Protein AF-A0A821EVN6-F1 (afdb_monomer)

pLDDT: mean 70.17, std 16.46, range [32.53, 89.88]

Secondary structure (DSSP, 8-state):
-PPPPPPPPPPPPEEE-TTT--EEEHHHHHHHHHH-TT--TT--S--SS---------

Sequence (58 aa):
RPPPPPPPPPPPPLIRCIHCNNEFPQDQVDDHEKSCPKMPRSCIDRFFSFFGFSSKKK

Radius of gyration: 17.58 Å; Cα contacts (8 Å, |Δi|>4): 34; chains: 1; bounding box: 38×22×52 Å

Organism: NCBI:txid392032

Foldseek 3Di:
DDDDDDDDDDDADWDAALQPRDTDGPVCNVVCNVVPPRDDPPDPDDDPPDPDPDDDDD

Nearest PDB structures (foldseek):
  5vf0-assembly1_B  TM=8.991E-01  e=2.332E+00  Homo sapiens
  2lo3-assembly1_A  TM=7.060E-01  e=4.138E+00  Saccharomyces cerevisiae S288C

Mean predicted aligned error: 12.81 Å

InterPro domains:
  IPR013083 Zinc finger, RING/FYVE/PHD-type [G3DSA:3.30.40.10] (11-47)

Solvent-accessible surface area (backbone atoms only — not comparable to full-atom values): 4199 Å² total; per-residue (Å²): 130,83,79,80,81,81,80,79,80,80,80,79,70,66,41,64,41,83,54,73,71,47,76,28,47,66,82,50,38,63,57,41,64,77,65,40,90,54,54,59,99,83,60,95,73,85,72,91,79,65,91,73,87,84,83,90,82,132

Structure (mmCIF, N/CA/C/O backbone):
data_AF-A0A821EVN6-F1
#
_entry.id   AF-A0A821EVN6-F1
#
loop_
_atom_site.group_PDB
_atom_site.id
_atom_site.type_symbol
_atom_site.label_atom_id
_atom_site.label_alt_id
_atom_site.label_comp_id
_atom_site.label_asym_id
_atom_site.label_entity_id
_atom_site.label_seq_id
_atom_site.pdbx_PDB_ins_code
_atom_site.Cartn_x
_atom_site.Cartn_y
_atom_site.Cartn_z
_atom_site.occupancy
_atom_site.B_iso_or_equiv
_atom_site.auth_seq_id
_atom_site.auth_comp_id
_atom_site.auth_asym_id
_atom_site.auth_atom_id
_atom_site.pdbx_PDB_model_num
ATOM 1 N N . ARG A 1 1 ? -20.005 1.016 35.482 1.00 84.75 1 ARG A N 1
ATOM 2 C CA . ARG A 1 1 ? -20.062 0.776 34.017 1.00 84.75 1 ARG A CA 1
ATOM 3 C C . ARG A 1 1 ? -18.626 0.580 33.551 1.00 84.75 1 ARG A C 1
ATOM 5 O O . ARG A 1 1 ? -17.801 1.360 34.016 1.00 84.75 1 ARG A O 1
ATOM 12 N N . PRO A 1 2 ? -18.307 -0.444 32.746 1.00 88.88 2 PRO A N 1
ATOM 13 C CA . PRO A 1 2 ? -16.969 -0.564 32.175 1.00 88.88 2 PRO A CA 1
ATOM 14 C C . PRO A 1 2 ? -16.664 0.657 31.288 1.00 88.88 2 PRO A C 1
ATOM 16 O O . PRO A 1 2 ? -17.605 1.237 30.732 1.00 88.88 2 PRO A O 1
ATOM 19 N N . PRO A 1 3 ? -15.393 1.081 31.191 1.00 89.56 3 PRO A N 1
ATOM 20 C CA . PRO A 1 3 ? -15.003 2.146 30.278 1.00 89.56 3 PRO A CA 1
ATOM 21 C C . PRO A 1 3 ? -15.261 1.722 28.823 1.00 89.56 3 PRO A C 1
ATOM 23 O O . PRO A 1 3 ? -15.222 0.524 28.521 1.00 89.56 3 PRO A O 1
ATOM 26 N N . PRO A 1 4 ? -15.540 2.676 27.916 1.00 89.88 4 PRO A N 1
ATOM 27 C CA . PRO A 1 4 ? -15.616 2.372 26.495 1.00 89.88 4 PRO A CA 1
ATOM 28 C C . PRO A 1 4 ? -14.262 1.833 25.999 1.00 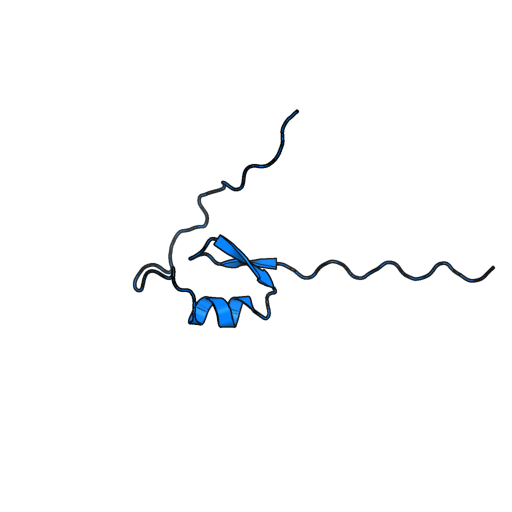89.88 4 PRO A C 1
ATOM 30 O O . PRO A 1 4 ? -13.218 2.231 26.527 1.00 89.88 4 PRO A O 1
ATOM 33 N N . PRO A 1 5 ? -14.257 0.927 25.005 1.00 89.50 5 PRO A N 1
ATOM 34 C CA . PRO A 1 5 ? -13.019 0.454 24.402 1.00 89.50 5 PRO A CA 1
ATOM 35 C C . PRO A 1 5 ? -12.241 1.621 23.768 1.00 89.50 5 PRO A C 1
ATOM 37 O O . PRO A 1 5 ? -12.853 2.613 23.353 1.00 89.50 5 PRO A O 1
ATOM 40 N N . PRO A 1 6 ? -10.902 1.522 23.686 1.00 88.75 6 PRO A N 1
ATOM 41 C CA . PRO A 1 6 ? -10.093 2.532 23.019 1.00 88.75 6 PRO A CA 1
ATOM 42 C C . PRO A 1 6 ? -10.458 2.635 21.526 1.00 88.75 6 PRO A C 1
ATOM 44 O O . PRO A 1 6 ? -10.894 1.646 20.928 1.00 88.75 6 PRO A O 1
ATOM 47 N N . PRO A 1 7 ? -10.285 3.818 20.911 1.00 87.31 7 PRO A N 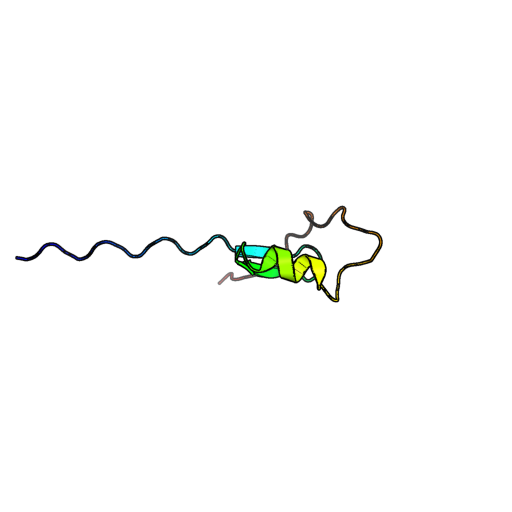1
ATOM 48 C CA . PRO A 1 7 ? -10.507 3.994 19.480 1.00 87.31 7 PRO A CA 1
ATOM 49 C C . PRO A 1 7 ? -9.529 3.136 18.652 1.00 87.31 7 PRO A C 1
ATOM 51 O O . PRO A 1 7 ? -8.423 2.846 19.118 1.00 87.31 7 PRO A O 1
ATOM 54 N N . PRO A 1 8 ? -9.913 2.730 17.426 1.00 84.25 8 PRO A N 1
ATOM 55 C CA . PRO A 1 8 ? -9.030 1.984 16.535 1.00 84.25 8 PRO A CA 1
ATOM 56 C C . PRO A 1 8 ? -7.800 2.819 16.135 1.00 84.25 8 PRO A C 1
ATOM 58 O O . PRO A 1 8 ? -7.881 4.052 16.102 1.00 84.25 8 PRO A O 1
ATOM 61 N N . PRO A 1 9 ? -6.664 2.172 15.814 1.00 81.94 9 PRO A N 1
ATOM 62 C CA . PRO A 1 9 ? -5.481 2.871 15.331 1.00 81.94 9 PRO A CA 1
ATOM 63 C C . PRO A 1 9 ? -5.768 3.579 13.995 1.00 81.94 9 PRO A C 1
ATOM 65 O O . PRO A 1 9 ? -6.620 3.121 13.225 1.00 81.94 9 PRO A O 1
ATOM 68 N N . PRO A 1 10 ? -5.067 4.689 13.699 1.00 77.25 10 PRO A N 1
ATOM 69 C CA . PRO A 1 10 ? -5.181 5.346 12.405 1.00 77.25 10 PRO A CA 1
ATOM 70 C C . PRO A 1 10 ? -4.777 4.386 11.272 1.00 77.25 10 PRO A C 1
ATOM 72 O O . PRO A 1 10 ? 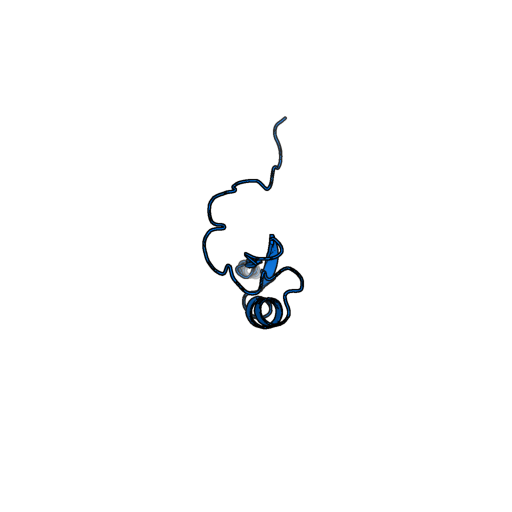-3.924 3.516 11.481 1.00 77.25 10 PRO A O 1
ATOM 75 N N . PRO A 1 11 ? -5.370 4.531 10.071 1.00 72.94 11 PRO A N 1
ATOM 76 C CA . PRO A 1 11 ? -4.965 3.739 8.919 1.00 72.94 11 PRO A CA 1
ATOM 77 C C . PRO A 1 11 ? -3.480 3.982 8.601 1.00 72.94 11 PRO A C 1
ATOM 79 O O . PRO A 1 11 ? -2.989 5.101 8.792 1.00 72.94 11 PRO A O 1
ATOM 82 N N . PRO A 1 12 ? -2.757 2.958 8.116 1.00 72.38 12 PRO A N 1
ATOM 83 C CA . PRO A 1 12 ? -1.360 3.114 7.742 1.00 72.38 12 PRO A CA 1
ATOM 84 C C . PRO A 1 12 ? -1.220 4.113 6.582 1.00 72.38 12 PRO A C 1
ATOM 86 O O . PRO A 1 12 ? -2.113 4.189 5.730 1.00 72.38 12 PRO A O 1
ATOM 89 N N . PRO A 1 13 ? -0.109 4.868 6.513 1.00 76.12 13 PRO A N 1
ATOM 90 C CA . PRO A 1 13 ? 0.152 5.744 5.381 1.00 76.12 13 PRO A CA 1
ATOM 91 C C . PRO A 1 13 ? 0.285 4.907 4.103 1.00 76.12 13 PRO A C 1
ATOM 93 O O . PRO A 1 13 ? 1.118 4.001 4.014 1.00 76.12 13 PRO A O 1
ATOM 96 N N . LEU A 1 14 ? -0.556 5.213 3.117 1.00 81.75 14 LEU A N 1
ATOM 97 C CA . LEU A 1 14 ? -0.473 4.642 1.778 1.00 81.75 14 LEU A CA 1
ATOM 98 C C . LEU A 1 14 ? 0.397 5.551 0.912 1.00 81.75 14 LEU A C 1
ATOM 100 O O . LEU A 1 14 ? 0.193 6.764 0.861 1.00 81.75 14 LEU A O 1
ATOM 104 N N . ILE A 1 15 ? 1.371 4.953 0.236 1.00 83.56 15 ILE A N 1
ATOM 105 C CA . ILE A 1 15 ? 2.294 5.627 -0.668 1.00 83.56 15 ILE A CA 1
ATOM 106 C C . ILE A 1 15 ? 1.896 5.268 -2.093 1.00 83.56 15 ILE A C 1
ATOM 108 O O . ILE A 1 15 ? 1.669 4.108 -2.437 1.00 83.56 15 ILE A O 1
ATOM 112 N N . ARG A 1 16 ? 1.792 6.285 -2.942 1.00 81.62 16 ARG A N 1
ATOM 113 C CA . ARG A 1 16 ? 1.475 6.107 -4.353 1.00 81.62 16 ARG A CA 1
ATOM 114 C C . ARG A 1 16 ? 2.759 5.899 -5.148 1.00 81.62 16 ARG A C 1
ATOM 116 O O . ARG A 1 16 ? 3.632 6.762 -5.123 1.00 81.62 16 ARG A O 1
ATOM 123 N N . CYS A 1 17 ? 2.843 4.808 -5.903 1.00 81.88 17 CYS A N 1
ATOM 124 C CA . CYS A 1 17 ? 3.956 4.592 -6.821 1.00 81.88 17 CYS A CA 1
ATOM 125 C C . CYS A 1 17 ? 3.943 5.644 -7.937 1.00 81.88 17 CYS A C 1
ATOM 127 O O . CYS A 1 17 ? 2.934 5.820 -8.622 1.00 81.88 17 CYS A O 1
ATOM 129 N N . ILE A 1 18 ? 5.084 6.288 -8.176 1.00 75.25 18 ILE A N 1
ATOM 130 C CA . ILE A 1 18 ? 5.247 7.305 -9.224 1.00 75.25 18 ILE A CA 1
ATOM 131 C C . ILE A 1 18 ? 5.177 6.734 -10.651 1.00 75.25 18 ILE A C 1
ATOM 133 O O . ILE A 1 18 ? 4.932 7.474 -11.599 1.00 75.25 18 ILE A O 1
ATOM 137 N N . HIS A 1 19 ? 5.373 5.423 -10.816 1.00 76.69 19 HIS A N 1
ATOM 138 C CA . HIS A 1 19 ? 5.455 4.771 -12.125 1.00 76.69 19 HIS A CA 1
ATOM 139 C C . HIS A 1 19 ? 4.114 4.204 -12.602 1.00 76.69 19 HIS A C 1
ATOM 141 O O . HIS A 1 19 ? 3.782 4.310 -13.782 1.00 76.69 19 HIS A O 1
ATOM 147 N N . CYS A 1 20 ? 3.318 3.612 -11.705 1.00 80.31 20 CYS A N 1
ATOM 148 C CA . CYS A 1 20 ? 2.012 3.041 -12.054 1.00 80.31 20 CYS A CA 1
ATOM 149 C C . CYS A 1 20 ? 0.820 3.734 -11.377 1.00 80.31 20 CYS A C 1
ATOM 151 O O . CYS A 1 20 ? -0.317 3.350 -11.641 1.00 80.31 20 CYS A O 1
ATOM 153 N N . ASN A 1 21 ? 1.065 4.732 -10.520 1.00 76.88 21 ASN A N 1
ATOM 154 C CA . ASN A 1 21 ? 0.050 5.518 -9.814 1.00 76.88 21 ASN A CA 1
ATOM 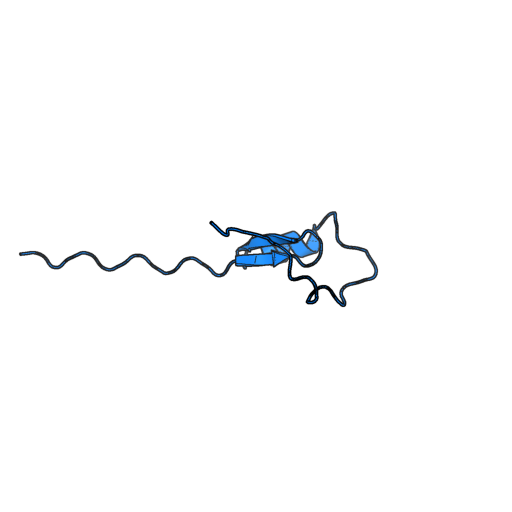155 C C . ASN A 1 21 ? -0.899 4.677 -8.926 1.00 76.88 21 ASN A C 1
ATOM 157 O O . ASN A 1 21 ? -1.999 5.125 -8.604 1.00 76.88 21 ASN A O 1
ATOM 161 N N . ASN A 1 22 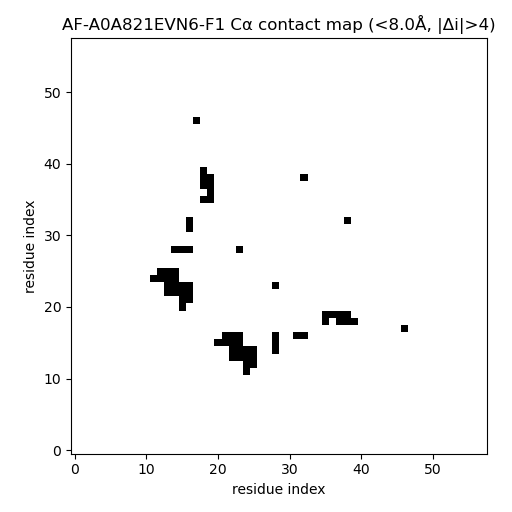? -0.473 3.477 -8.516 1.00 78.56 22 ASN A N 1
ATOM 162 C CA . ASN A 1 22 ? -1.202 2.642 -7.556 1.00 78.56 22 ASN A CA 1
ATOM 163 C C . ASN A 1 22 ? -0.751 2.948 -6.127 1.00 78.56 22 ASN A C 1
ATOM 165 O O . ASN A 1 22 ? 0.391 3.348 -5.899 1.00 78.56 22 ASN A O 1
ATOM 169 N N . GLU A 1 23 ? -1.663 2.759 -5.180 1.00 81.06 23 GLU A N 1
ATOM 170 C CA . GLU A 1 23 ? -1.454 3.020 -3.758 1.00 81.06 23 GLU A CA 1
ATOM 171 C C . GLU A 1 23 ? -1.073 1.723 -3.049 1.00 81.06 23 GLU A C 1
ATOM 173 O O . GLU A 1 23 ? -1.806 0.736 -3.099 1.00 81.06 23 GLU A O 1
ATOM 178 N N . PHE A 1 24 ? 0.079 1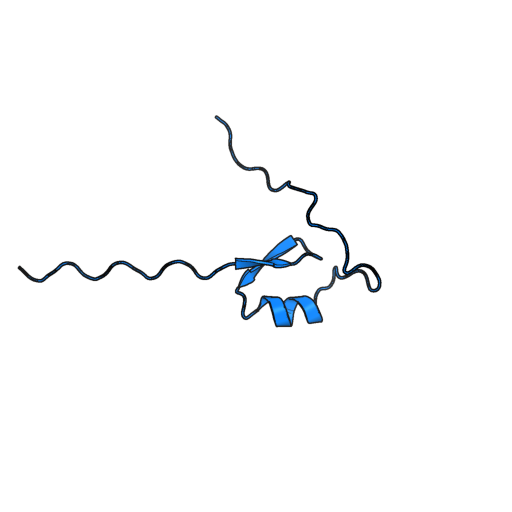.736 -2.390 1.00 82.88 24 PHE A N 1
ATOM 179 C CA . PHE A 1 24 ? 0.617 0.598 -1.660 1.00 82.88 24 PHE A CA 1
ATOM 180 C C . PHE A 1 24 ? 0.976 1.019 -0.236 1.00 82.88 24 PHE A C 1
ATOM 182 O O . PHE A 1 24 ? 1.330 2.176 0.000 1.00 82.88 24 PHE A O 1
ATOM 189 N N . PRO A 1 25 ? 0.897 0.111 0.745 1.00 82.38 25 PRO A N 1
ATOM 190 C CA . PRO A 1 25 ? 1.456 0.379 2.061 1.00 82.38 25 PRO A CA 1
ATOM 191 C C . PRO A 1 25 ? 2.974 0.556 1.959 1.00 82.38 25 PRO A C 1
ATOM 193 O O . PRO A 1 25 ? 3.615 -0.029 1.087 1.00 82.38 25 PRO A O 1
ATOM 196 N N . GLN A 1 26 ? 3.551 1.335 2.874 1.00 81.31 26 GLN A N 1
ATOM 197 C CA . GLN A 1 26 ? 4.990 1.630 2.900 1.00 81.31 26 GLN A CA 1
ATOM 198 C C . GLN A 1 26 ? 5.887 0.378 2.857 1.00 81.31 26 GLN A C 1
ATOM 200 O O . GLN A 1 26 ? 6.967 0.423 2.287 1.00 81.31 26 GLN A O 1
ATOM 205 N N . ASP A 1 27 ? 5.433 -0.741 3.415 1.00 83.62 27 ASP A N 1
ATOM 206 C CA . ASP A 1 27 ? 6.161 -2.015 3.392 1.00 83.62 27 ASP A CA 1
ATOM 207 C C . ASP A 1 27 ? 6.207 -2.656 1.990 1.00 83.62 27 ASP A C 1
ATOM 209 O O . ASP A 1 27 ? 7.202 -3.248 1.588 1.00 83.62 27 ASP A O 1
ATOM 213 N N . GLN A 1 28 ? 5.138 -2.484 1.208 1.00 83.19 28 GLN A N 1
ATOM 214 C CA . GLN A 1 28 ? 4.983 -3.087 -0.120 1.00 83.19 28 GLN A CA 1
ATOM 215 C C . GLN A 1 28 ? 5.410 -2.148 -1.245 1.00 83.19 28 GLN A C 1
ATOM 217 O O . GLN A 1 28 ? 5.653 -2.609 -2.357 1.00 83.19 28 GLN A O 1
ATOM 222 N N . VAL A 1 29 ? 5.484 -0.835 -0.993 1.00 82.50 29 VAL A N 1
ATOM 223 C CA . VAL A 1 29 ? 5.911 0.121 -2.020 1.00 82.50 29 VAL A CA 1
ATOM 224 C C . VAL A 1 29 ? 7.360 -0.134 -2.436 1.00 82.50 29 VAL A C 1
ATOM 226 O O . VAL A 1 29 ? 7.649 -0.053 -3.619 1.00 82.50 29 VAL A O 1
ATOM 229 N N . ASP A 1 30 ? 8.232 -0.535 -1.505 1.00 82.81 30 ASP A N 1
ATOM 230 C CA . ASP A 1 30 ? 9.650 -0.808 -1.779 1.00 82.81 30 ASP A CA 1
ATOM 231 C C . ASP A 1 30 ? 9.841 -2.036 -2.691 1.00 82.81 30 ASP A C 1
ATOM 233 O O . ASP A 1 30 ? 10.627 -2.008 -3.640 1.00 82.81 30 ASP A O 1
ATOM 237 N N . ASP A 1 31 ? 9.075 -3.107 -2.455 1.00 84.31 31 ASP A N 1
ATOM 238 C CA . ASP A 1 31 ? 9.047 -4.282 -3.338 1.00 84.31 31 ASP A CA 1
ATOM 239 C C . ASP A 1 31 ? 8.406 -3.951 -4.692 1.00 84.31 31 ASP A C 1
ATOM 241 O O . ASP A 1 31 ? 8.933 -4.279 -5.762 1.00 84.31 31 ASP A O 1
ATOM 245 N N . HIS A 1 32 ? 7.301 -3.206 -4.650 1.00 85.94 32 HIS A N 1
ATOM 246 C CA . HIS A 1 32 ? 6.604 -2.756 -5.838 1.00 85.94 32 HIS A CA 1
ATOM 247 C C . HIS A 1 32 ? 7.493 -1.888 -6.733 1.00 85.94 32 HIS A C 1
ATOM 249 O O . HIS A 1 32 ? 7.481 -2.085 -7.944 1.00 85.94 32 HIS A O 1
ATOM 255 N N . GLU A 1 33 ? 8.270 -0.953 -6.183 1.00 77.12 33 GLU A N 1
ATOM 256 C CA . GLU A 1 33 ? 9.163 -0.083 -6.953 1.00 77.12 33 GLU A CA 1
ATOM 257 C C . GLU A 1 33 ? 10.230 -0.886 -7.706 1.00 77.12 33 GLU A C 1
ATOM 259 O O . GLU A 1 33 ? 10.491 -0.604 -8.876 1.00 77.12 33 GLU A O 1
ATOM 264 N N . LYS A 1 34 ? 10.767 -1.954 -7.102 1.00 79.88 34 LYS A N 1
ATOM 265 C CA . LYS A 1 34 ? 11.743 -2.853 -7.748 1.00 79.88 34 LYS A CA 1
ATOM 266 C C . LYS A 1 34 ? 11.143 -3.644 -8.910 1.00 79.88 34 LYS A C 1
ATOM 268 O O . LYS A 1 34 ? 11.831 -3.917 -9.892 1.00 79.88 34 LYS A O 1
ATOM 273 N N . SER A 1 35 ? 9.873 -4.023 -8.786 1.00 79.56 35 SER A N 1
ATOM 274 C CA . SER A 1 35 ? 9.154 -4.881 -9.734 1.00 79.56 35 SER A CA 1
ATOM 275 C C . SER A 1 35 ? 8.198 -4.101 -10.651 1.00 79.56 35 SER A C 1
ATOM 277 O O . SER A 1 35 ? 7.472 -4.691 -11.453 1.00 79.56 35 SER A O 1
ATOM 279 N N . CYS A 1 36 ? 8.161 -2.766 -10.559 1.00 82.56 36 CYS A N 1
ATOM 280 C CA . CYS A 1 36 ? 7.091 -1.991 -11.173 1.00 82.56 36 CYS A CA 1
ATOM 281 C C . CYS A 1 36 ? 7.125 -2.127 -12.709 1.00 82.56 36 CYS A C 1
ATOM 283 O O . CYS A 1 36 ? 8.037 -1.607 -13.360 1.00 82.56 36 CYS A O 1
ATOM 285 N N . PRO A 1 37 ? 6.101 -2.740 -13.337 1.00 72.31 37 PRO A N 1
ATOM 286 C CA . PRO A 1 37 ? 6.110 -3.032 -14.774 1.00 72.31 37 PRO A CA 1
ATOM 287 C C . PRO A 1 37 ? 6.005 -1.768 -15.637 1.00 72.31 37 PRO A C 1
ATOM 289 O O . PRO A 1 37 ? 6.226 -1.811 -16.845 1.00 72.31 37 PRO A O 1
ATOM 292 N N . LYS A 1 38 ? 5.627 -0.640 -15.022 1.00 65.50 38 LYS A N 1
ATOM 293 C CA . LYS A 1 38 ? 5.473 0.670 -15.661 1.00 65.50 38 LYS A CA 1
ATOM 294 C C . LYS A 1 38 ? 6.661 1.595 -15.409 1.00 65.50 38 LYS A C 1
ATOM 296 O O . LYS A 1 38 ? 6.616 2.730 -15.870 1.00 65.50 38 LYS A O 1
ATOM 301 N N . MET A 1 39 ? 7.698 1.141 -14.697 1.00 63.34 39 MET A N 1
ATOM 302 C CA . MET A 1 39 ? 8.907 1.928 -14.473 1.00 63.34 39 MET A CA 1
ATOM 303 C C . MET A 1 39 ? 9.602 2.186 -15.818 1.00 63.34 39 MET A C 1
ATOM 305 O O . MET A 1 39 ? 10.117 1.245 -16.432 1.00 63.34 39 MET A O 1
ATOM 309 N N . PRO A 1 40 ? 9.638 3.437 -16.322 1.00 56.81 40 PRO A N 1
ATOM 310 C CA . PRO A 1 40 ? 10.482 3.745 -17.458 1.00 56.81 40 PRO A CA 1
ATOM 311 C C . PRO A 1 40 ? 11.927 3.638 -16.965 1.00 56.81 40 PRO A C 1
ATOM 313 O O . PRO A 1 40 ? 12.313 4.334 -16.029 1.00 56.81 40 PRO A O 1
ATOM 316 N N . ARG A 1 41 ? 12.738 2.786 -17.604 1.00 54.03 41 ARG A N 1
ATOM 317 C CA . ARG A 1 41 ? 14.162 2.528 -17.287 1.00 54.03 41 ARG A CA 1
ATOM 318 C C . ARG A 1 41 ? 15.059 3.785 -17.204 1.00 54.03 41 ARG A C 1
ATOM 320 O O . ARG A 1 41 ? 16.247 3.651 -16.940 1.00 54.03 41 ARG A O 1
ATOM 327 N N . SER A 1 42 ? 14.526 4.981 -17.457 1.00 47.38 42 SER A N 1
ATOM 328 C CA . SER A 1 42 ? 15.276 6.224 -17.638 1.00 47.38 42 SER A CA 1
ATOM 329 C C . SER A 1 42 ? 14.632 7.493 -17.052 1.00 47.38 42 SER A C 1
ATOM 331 O O . SER A 1 42 ? 15.116 8.578 -17.356 1.00 47.38 42 SER A O 1
ATOM 333 N N . CYS A 1 43 ? 13.557 7.429 -16.254 1.00 47.72 43 CYS A N 1
ATOM 334 C CA . CYS A 1 43 ? 12.900 8.650 -15.755 1.00 47.72 43 CYS A CA 1
ATOM 335 C C . CYS A 1 43 ? 12.309 8.471 -14.346 1.00 47.72 43 CYS A C 1
ATOM 337 O O . CYS A 1 43 ? 11.110 8.269 -14.172 1.00 47.72 43 CYS A O 1
ATOM 339 N N . ILE A 1 44 ? 13.185 8.534 -13.342 1.00 52.88 44 ILE A N 1
ATOM 340 C CA . ILE A 1 44 ? 12.854 8.650 -11.906 1.00 52.88 44 ILE A CA 1
ATOM 341 C C . ILE A 1 44 ? 12.366 10.077 -11.558 1.00 52.88 44 ILE A C 1
ATOM 343 O O . ILE A 1 44 ? 11.842 10.320 -10.477 1.00 52.88 44 ILE A O 1
ATOM 347 N N . ASP A 1 45 ? 12.491 11.037 -12.474 1.00 47.88 45 ASP A N 1
ATOM 348 C CA . ASP A 1 45 ? 12.220 12.448 -12.214 1.00 47.88 45 ASP A CA 1
ATOM 349 C C . ASP A 1 45 ? 10.860 12.866 -12.793 1.00 47.88 45 ASP A C 1
ATOM 351 O O . ASP A 1 45 ? 10.582 12.633 -13.966 1.00 47.88 45 ASP A O 1
ATOM 355 N N . ARG A 1 46 ? 10.058 13.586 -11.999 1.00 47.72 46 ARG A N 1
ATOM 356 C CA . ARG A 1 46 ? 8.978 14.477 -12.476 1.00 47.72 46 ARG A CA 1
ATOM 357 C C . ARG A 1 46 ? 7.561 13.905 -12.643 1.00 47.72 46 ARG A C 1
ATOM 359 O O . ARG A 1 46 ? 6.916 14.133 -13.661 1.00 47.72 46 ARG A O 1
ATOM 366 N N . PHE A 1 47 ? 6.995 13.293 -11.599 1.00 44.06 47 PHE A N 1
ATOM 367 C CA . PHE A 1 47 ? 5.538 13.048 -11.527 1.00 44.06 47 PHE A CA 1
ATOM 368 C C . PHE A 1 47 ? 4.868 13.601 -10.256 1.00 44.06 47 PHE A C 1
ATOM 370 O O . PHE A 1 47 ? 3.922 13.030 -9.729 1.00 44.06 47 PHE A O 1
ATOM 377 N N . PHE A 1 48 ? 5.320 14.763 -9.775 1.00 41.69 48 PHE A N 1
ATOM 378 C CA . PHE A 1 48 ? 4.592 15.574 -8.786 1.00 41.69 48 PHE A CA 1
ATOM 379 C C . PHE A 1 48 ? 3.854 16.752 -9.460 1.00 41.69 48 PHE A C 1
ATOM 381 O O . PHE A 1 48 ? 3.856 17.871 -8.958 1.00 41.69 48 PHE A O 1
ATOM 388 N N . SER A 1 49 ? 3.253 16.536 -10.641 1.00 47.56 49 SER A N 1
ATOM 389 C CA . SER A 1 49 ? 2.564 17.611 -11.394 1.00 47.56 49 SER A CA 1
ATOM 390 C C . SER A 1 49 ? 1.136 17.304 -11.865 1.00 47.56 49 SER A C 1
ATOM 392 O O . SER A 1 49 ? 0.473 18.205 -12.359 1.00 47.56 49 SER A O 1
ATOM 394 N N . PHE A 1 50 ? 0.610 16.096 -11.663 1.00 37.28 50 PHE A N 1
ATOM 395 C CA . PHE A 1 50 ? -0.804 15.773 -11.914 1.00 37.28 50 PHE A CA 1
ATOM 396 C C . PHE A 1 50 ? -1.309 14.971 -10.702 1.00 37.28 50 PHE A C 1
ATOM 398 O O . PHE A 1 50 ? -1.179 13.7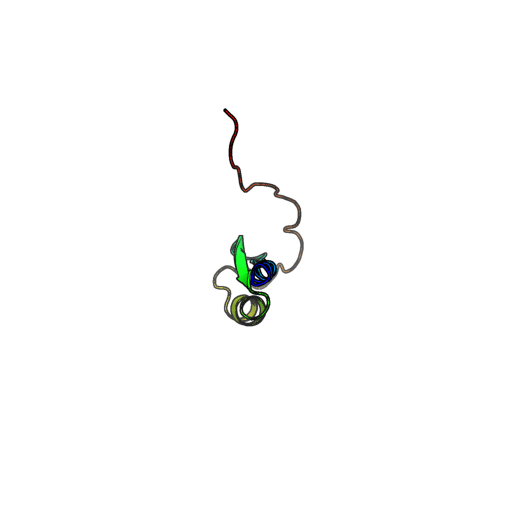58 -10.639 1.00 37.28 50 PHE A O 1
ATOM 405 N N . PHE A 1 5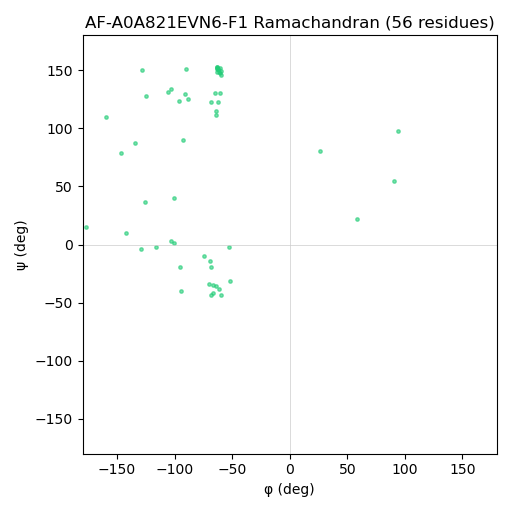1 ? -1.809 15.569 -9.621 1.00 40.56 51 PHE A N 1
ATOM 406 C CA . PHE A 1 51 ? -3.073 16.306 -9.625 1.00 40.56 51 PHE A CA 1
ATOM 407 C C . PHE A 1 51 ? -4.017 15.782 -10.717 1.00 40.56 51 PHE A C 1
ATOM 409 O O . PHE A 1 51 ? -4.076 16.312 -11.818 1.00 40.56 51 PHE A O 1
ATOM 416 N N . GLY A 1 52 ? -4.707 14.676 -10.435 1.00 47.03 52 GLY A N 1
ATOM 417 C CA . GLY A 1 52 ? -5.632 14.099 -11.410 1.00 47.03 52 GLY A CA 1
ATOM 418 C C . GLY A 1 52 ? -6.433 12.876 -10.976 1.00 47.03 52 GLY A C 1
ATOM 419 O O . GLY A 1 52 ? -7.004 12.226 -11.842 1.00 47.03 52 GLY A O 1
ATOM 420 N N . PHE A 1 53 ? -6.513 12.537 -9.681 1.00 32.53 53 PHE A N 1
ATOM 421 C CA . PHE A 1 53 ? -7.516 11.568 -9.220 1.00 32.53 53 PHE A CA 1
ATOM 422 C C . PHE A 1 53 ? -8.770 12.335 -8.784 1.00 32.53 53 PHE A C 1
ATOM 424 O O . PHE A 1 53 ? -8.880 12.829 -7.666 1.00 32.53 53 PHE A O 1
ATOM 431 N N . SER A 1 54 ? -9.659 12.521 -9.756 1.00 61.75 54 SER A N 1
ATOM 432 C CA . SER A 1 54 ? -10.972 13.149 -9.637 1.00 61.75 54 SER A CA 1
ATOM 433 C C . SER A 1 54 ? -11.863 12.386 -8.657 1.00 61.75 54 SER A C 1
ATOM 435 O O . SER A 1 54 ? -12.011 11.173 -8.798 1.00 61.75 54 SER A O 1
ATOM 437 N N . SER A 1 55 ? -12.501 13.074 -7.701 1.00 54.00 55 SER A N 1
ATOM 438 C CA . SER A 1 55 ? -13.708 12.562 -7.037 1.00 54.00 55 SER A CA 1
ATOM 439 C C . SER A 1 55 ? -14.547 13.662 -6.365 1.00 54.00 55 SER A C 1
ATOM 441 O O . SER A 1 55 ? -14.216 14.139 -5.285 1.00 54.00 55 SER A O 1
ATOM 443 N N . LYS A 1 56 ? -15.721 13.907 -6.978 1.00 58.62 56 LYS A N 1
ATOM 444 C CA . LYS A 1 56 ? -17.031 14.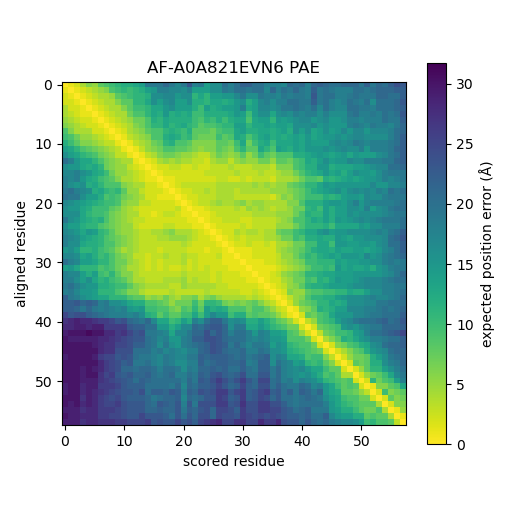196 -6.345 1.00 58.62 56 LYS A CA 1
ATOM 445 C C . LYS A 1 56 ? -17.427 15.673 -6.141 1.00 58.62 56 LYS A C 1
ATOM 447 O O . LYS A 1 56 ? -17.129 16.285 -5.122 1.00 58.62 56 LYS A O 1
ATOM 452 N N . LYS A 1 57 ? -18.241 16.195 -7.071 1.00 52.84 57 LYS A N 1
ATOM 453 C CA . LYS A 1 57 ? -19.139 17.342 -6.840 1.00 52.84 57 LYS A CA 1
ATOM 454 C C . LYS A 1 57 ? -20.582 16.961 -7.195 1.00 52.84 57 LYS A C 1
ATOM 456 O O . LYS A 1 57 ? -20.820 16.417 -8.270 1.00 52.84 57 LYS A O 1
ATOM 461 N N . LYS A 1 58 ? -21.485 17.204 -6.244 1.00 47.53 58 LYS A N 1
ATOM 462 C CA . LYS A 1 58 ? -22.933 17.350 -6.430 1.00 47.53 58 LYS A CA 1
ATOM 463 C C . LYS A 1 58 ? -23.220 18.810 -6.763 1.00 47.53 58 LYS A C 1
ATOM 465 O O . LYS A 1 58 ? -22.414 19.655 -6.306 1.00 47.53 58 LYS A O 1
#